Protein AF-A0A938VTE7-F1 (afdb_monomer_lite)

Radius of gyration: 17.45 Å; chains: 1; bounding box: 41×25×47 Å

Secondary structure (DSSP, 8-state):
-TTSTTHHHH-GGGGGS-HHHHHHHHHHHHHHHHHHHHHHHHH-TTS-TT-GGGGGHHHHHHHHHHHHHHHHTS---S-HHHHHHH-HHHHHHHHHHHHHHHHHHHH--

Foldseek 3Di:
DPPPVVVCVQPVVCVVDDPVVVLVVLVVVLVVVLVVQCCCLPPPPLFFPVSLLNVLSVLSVQLSVVLSCCCPVVVPVNCSVVCCVPPVSNVVSVVVSVVSVVCRNVPRD

pLDDT: mean 81.11, std 13.64, range [38.06, 96.06]

Structure (mmCIF, N/CA/C/O backbone):
data_AF-A0A938VTE7-F1
#
_entry.id   AF-A0A938VTE7-F1
#
loop_
_atom_site.group_PDB
_atom_site.id
_atom_site.type_symbol
_atom_site.label_atom_id
_atom_site.label_alt_id
_atom_site.label_comp_id
_atom_site.label_asym_id
_atom_site.label_entity_id
_atom_site.label_seq_id
_atom_site.pdbx_PDB_ins_code
_atom_site.Cartn_x
_atom_site.Cartn_y
_atom_site.Cartn_z
_atom_site.occupancy
_atom_site.B_iso_or_equiv
_atom_site.auth_seq_id
_atom_site.auth_comp_id
_atom_site.auth_asym_id
_atom_site.auth_atom_id
_atom_site.pdbx_PDB_model_num
ATOM 1 N N . MET A 1 1 ? 23.726 -1.743 -20.362 1.00 43.47 1 MET A N 1
ATOM 2 C CA . MET A 1 1 ? 22.967 -1.899 -21.620 1.00 43.47 1 MET A CA 1
ATOM 3 C C . MET A 1 1 ? 22.439 -3.322 -21.868 1.00 43.47 1 MET A C 1
ATOM 5 O O . MET A 1 1 ? 21.545 -3.450 -22.674 1.00 43.47 1 MET A O 1
ATOM 9 N N . HIS A 1 2 ? 22.913 -4.384 -21.195 1.00 38.06 2 HIS A N 1
ATOM 10 C CA . HIS A 1 2 ? 22.578 -5.781 -21.563 1.00 38.06 2 HIS A CA 1
ATOM 11 C C . HIS A 1 2 ? 21.326 -6.399 -20.911 1.00 38.06 2 HIS A C 1
ATOM 13 O O . HIS A 1 2 ? 21.004 -7.544 -21.189 1.00 38.06 2 HIS A O 1
ATOM 19 N N . ALA A 1 3 ? 20.623 -5.691 -20.024 1.00 47.53 3 ALA A N 1
ATOM 20 C CA . ALA A 1 3 ? 19.503 -6.280 -19.278 1.00 47.53 3 ALA A CA 1
ATOM 21 C C . ALA A 1 3 ? 18.112 -5.948 -19.848 1.00 47.53 3 ALA A C 1
ATOM 23 O O . ALA A 1 3 ? 17.113 -6.372 -19.277 1.00 47.53 3 ALA A O 1
ATOM 24 N N . LEU A 1 4 ? 18.047 -5.160 -20.925 1.00 52.97 4 LEU A N 1
ATOM 25 C CA . LEU A 1 4 ? 16.787 -4.771 -21.569 1.00 52.97 4 LEU A CA 1
ATOM 26 C C . LEU A 1 4 ? 16.386 -5.731 -22.702 1.00 52.97 4 LEU A C 1
ATOM 28 O O . LEU A 1 4 ? 15.211 -5.790 -23.051 1.00 52.97 4 LEU A O 1
ATOM 32 N N . ASP A 1 5 ? 17.331 -6.516 -23.230 1.00 48.06 5 ASP A N 1
ATOM 33 C CA . ASP A 1 5 ? 17.082 -7.402 -24.374 1.00 48.06 5 ASP A CA 1
ATOM 34 C C . ASP A 1 5 ? 16.294 -8.675 -24.004 1.00 48.06 5 ASP A C 1
ATOM 36 O O . ASP A 1 5 ? 15.530 -9.172 -24.831 1.00 48.06 5 ASP A O 1
ATOM 40 N N . ASP A 1 6 ? 16.378 -9.160 -22.757 1.00 53.78 6 ASP A N 1
ATOM 41 C CA . ASP A 1 6 ? 15.655 -10.369 -22.310 1.00 53.78 6 ASP A CA 1
ATOM 42 C C . ASP A 1 6 ? 14.188 -10.111 -21.906 1.00 53.78 6 ASP A C 1
ATOM 44 O O . ASP A 1 6 ? 13.333 -10.994 -22.020 1.00 53.78 6 ASP A O 1
ATOM 48 N N . ALA A 1 7 ? 13.846 -8.887 -21.483 1.00 53.22 7 ALA A N 1
ATOM 49 C CA . ALA A 1 7 ? 12.484 -8.553 -21.046 1.00 53.22 7 ALA A CA 1
ATOM 50 C C . ALA A 1 7 ? 11.477 -8.547 -22.217 1.00 53.22 7 ALA A C 1
ATOM 52 O O . ALA A 1 7 ? 10.334 -8.993 -22.076 1.00 53.22 7 ALA A O 1
ATOM 53 N N . GLY A 1 8 ? 11.918 -8.105 -23.402 1.00 52.53 8 GLY A N 1
ATOM 54 C CA . GLY A 1 8 ? 11.105 -8.090 -24.623 1.00 52.53 8 GLY A CA 1
ATOM 55 C C . GLY A 1 8 ? 10.770 -9.482 -25.172 1.00 52.53 8 GLY A C 1
ATOM 56 O O . GLY A 1 8 ? 9.840 -9.603 -25.970 1.00 52.53 8 GLY A O 1
ATOM 57 N N . ALA A 1 9 ? 11.482 -10.529 -24.735 1.00 56.31 9 ALA A N 1
ATOM 58 C CA . ALA A 1 9 ? 11.232 -11.909 -25.148 1.00 56.31 9 ALA A CA 1
ATOM 59 C C . ALA A 1 9 ? 10.013 -12.538 -24.443 1.00 56.31 9 ALA A C 1
ATOM 61 O O . ALA A 1 9 ? 9.356 -13.399 -25.023 1.00 56.31 9 ALA A O 1
ATOM 62 N N . HIS A 1 10 ? 9.675 -12.088 -23.226 1.00 54.78 10 HIS A N 1
ATOM 63 C CA . HIS A 1 10 ? 8.566 -12.640 -22.431 1.00 54.78 10 HIS A CA 1
ATOM 64 C C . HIS A 1 10 ? 7.263 -11.830 -22.545 1.00 54.78 10 HIS A C 1
ATOM 66 O O . HIS A 1 10 ? 6.175 -12.382 -22.377 1.00 54.78 10 HIS A O 1
ATOM 72 N N . ARG A 1 11 ? 7.344 -10.527 -22.850 1.00 63.97 11 ARG A N 1
ATOM 73 C CA . ARG A 1 11 ? 6.180 -9.648 -23.052 1.00 63.97 11 ARG A CA 1
ATOM 74 C C . ARG A 1 11 ? 6.464 -8.637 -24.171 1.00 63.97 11 ARG A C 1
ATOM 76 O O . ARG A 1 11 ? 7.003 -7.567 -23.897 1.00 63.97 11 ARG A O 1
ATOM 83 N N . PRO A 1 12 ? 6.066 -8.927 -25.422 1.00 64.12 12 PRO A N 1
ATOM 84 C CA . PRO A 1 12 ? 6.356 -8.052 -26.558 1.00 64.12 12 PRO A CA 1
ATOM 85 C C . PRO A 1 12 ? 5.789 -6.632 -26.401 1.00 64.12 12 PRO A C 1
ATOM 87 O O . PRO A 1 12 ? 6.402 -5.695 -26.894 1.00 64.12 12 PRO A O 1
ATOM 90 N N . VAL A 1 13 ? 4.701 -6.458 -25.636 1.00 71.62 13 VAL A N 1
ATOM 91 C CA . VAL A 1 13 ? 4.087 -5.145 -25.350 1.00 71.62 13 VAL A CA 1
ATOM 92 C C . VAL A 1 13 ? 4.988 -4.203 -24.535 1.00 71.62 13 VAL A C 1
ATOM 94 O O . VAL A 1 13 ? 4.829 -2.992 -24.599 1.00 71.62 13 VAL A O 1
ATOM 97 N N . LEU A 1 14 ? 5.961 -4.727 -23.774 1.00 62.78 14 LEU A N 1
ATOM 98 C CA . LEU A 1 14 ? 6.898 -3.895 -23.003 1.00 62.78 14 LEU A CA 1
ATOM 99 C C . LEU A 1 14 ? 7.902 -3.154 -23.895 1.00 62.78 14 LEU A C 1
ATOM 101 O O . LEU A 1 14 ? 8.524 -2.208 -23.426 1.00 62.78 14 LEU A O 1
ATOM 105 N N . ARG A 1 15 ? 8.045 -3.547 -25.169 1.00 64.88 15 ARG A N 1
ATOM 106 C CA . ARG A 1 15 ? 8.908 -2.848 -26.134 1.00 64.88 15 ARG A CA 1
ATOM 107 C C . ARG A 1 15 ? 8.405 -1.450 -26.485 1.00 64.88 15 ARG A C 1
ATOM 109 O O . ARG A 1 15 ? 9.210 -0.617 -26.884 1.00 64.88 15 ARG A O 1
ATOM 116 N N . ASP A 1 16 ? 7.110 -1.204 -26.304 1.00 73.06 16 ASP A N 1
ATOM 117 C CA . ASP A 1 16 ? 6.470 0.063 -26.660 1.00 73.06 16 ASP A CA 1
ATOM 118 C C . ASP A 1 16 ? 6.494 1.089 -25.509 1.00 73.06 16 ASP A C 1
ATOM 120 O O . ASP A 1 16 ? 6.144 2.252 -25.710 1.00 73.06 16 ASP A O 1
ATOM 124 N N . TYR A 1 17 ? 6.918 0.688 -24.302 1.00 71.19 17 TYR A N 1
ATOM 125 C CA . TYR A 1 17 ? 6.958 1.556 -23.123 1.00 71.19 17 TYR A CA 1
ATOM 126 C C . TYR A 1 17 ? 8.386 1.961 -22.754 1.00 71.19 17 TYR A C 1
ATOM 128 O O . TYR A 1 17 ? 9.266 1.118 -22.589 1.00 71.19 17 TYR A O 1
ATOM 136 N N . ALA A 1 18 ? 8.594 3.260 -22.528 1.00 79.06 18 ALA A N 1
ATOM 137 C CA . ALA A 1 18 ? 9.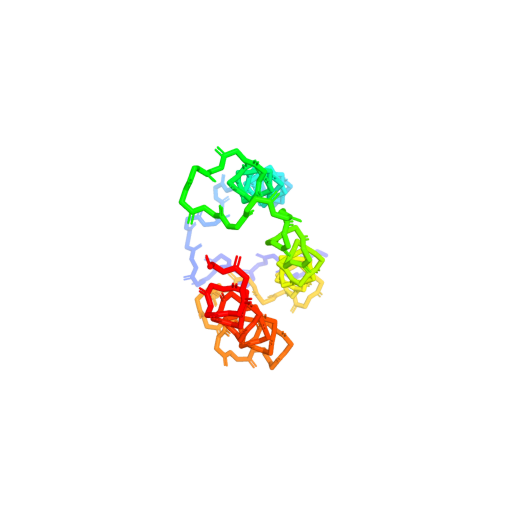805 3.749 -21.878 1.00 79.06 18 ALA A CA 1
ATOM 138 C C . ALA A 1 18 ? 9.815 3.293 -20.401 1.00 79.06 18 ALA A C 1
ATOM 140 O O . ALA A 1 18 ? 8.816 3.513 -19.704 1.00 79.06 18 ALA A O 1
ATOM 141 N N . PRO A 1 19 ? 10.899 2.680 -19.894 1.00 77.25 19 PRO A N 1
ATOM 142 C CA . PRO A 1 19 ? 10.999 2.265 -18.494 1.00 77.25 19 PRO A CA 1
ATOM 143 C C . PRO A 1 19 ? 10.671 3.393 -17.508 1.00 77.25 19 PRO A C 1
ATOM 145 O O . PRO A 1 19 ? 9.917 3.188 -16.562 1.00 77.25 19 PRO A O 1
ATOM 148 N N . GLU A 1 20 ? 11.134 4.610 -17.789 1.00 83.31 20 GLU A N 1
ATOM 149 C CA . GLU A 1 20 ? 10.922 5.798 -16.959 1.00 83.31 20 GLU A CA 1
ATOM 150 C C . GLU A 1 20 ? 9.433 6.164 -16.843 1.00 83.31 20 GLU A C 1
ATOM 152 O O . GLU A 1 20 ? 8.972 6.639 -15.803 1.00 83.31 20 GLU A O 1
ATOM 157 N N . PHE A 1 21 ? 8.650 5.908 -17.896 1.00 85.06 21 PHE A N 1
ATOM 158 C CA . PHE A 1 21 ? 7.205 6.127 -17.878 1.00 85.06 21 PHE A CA 1
ATOM 159 C C . PHE A 1 21 ? 6.500 5.140 -16.939 1.00 85.06 21 PHE A C 1
ATOM 161 O O . PHE A 1 21 ? 5.617 5.535 -16.176 1.00 85.06 21 PHE A O 1
ATOM 168 N N . LEU A 1 22 ? 6.921 3.871 -16.934 1.00 83.50 22 LEU A N 1
ATOM 169 C CA . LEU A 1 22 ? 6.375 2.849 -16.033 1.00 83.50 22 LEU A CA 1
ATOM 170 C C . LEU A 1 22 ? 6.714 3.137 -14.565 1.00 83.50 22 LEU A C 1
ATOM 172 O O . LEU A 1 22 ? 5.864 2.955 -13.686 1.00 83.50 22 LEU A O 1
ATOM 176 N N . GLU A 1 23 ? 7.923 3.630 -14.297 1.00 84.38 23 GLU A N 1
ATOM 177 C CA . GLU A 1 23 ? 8.332 4.074 -12.960 1.00 84.38 23 GLU A CA 1
ATOM 178 C C . GLU A 1 23 ? 7.452 5.237 -12.475 1.00 84.38 23 GLU A C 1
ATOM 180 O O . GLU A 1 23 ? 6.904 5.187 -11.369 1.00 84.38 23 GLU A O 1
ATOM 185 N N . ALA A 1 24 ? 7.220 6.242 -13.329 1.00 89.81 24 ALA A N 1
ATOM 186 C CA . ALA A 1 24 ? 6.359 7.380 -13.011 1.00 89.81 24 ALA A CA 1
ATOM 187 C C . ALA A 1 24 ? 4.903 6.958 -12.742 1.00 89.81 24 ALA A C 1
ATOM 189 O O . ALA A 1 24 ? 4.314 7.376 -11.742 1.00 89.81 24 ALA A O 1
ATOM 190 N N . MET A 1 25 ? 4.328 6.085 -13.578 1.00 90.44 25 MET A N 1
ATOM 191 C CA . MET A 1 25 ? 2.974 5.557 -13.363 1.00 90.44 25 MET A CA 1
ATOM 192 C C . MET A 1 25 ? 2.859 4.783 -12.047 1.00 90.44 25 MET A C 1
ATOM 194 O O . MET A 1 25 ? 1.869 4.933 -11.323 1.00 90.44 25 MET A O 1
ATOM 198 N N . THR A 1 26 ? 3.875 3.983 -11.712 1.00 88.69 26 THR A N 1
ATOM 199 C CA . THR A 1 26 ? 3.907 3.220 -10.458 1.00 88.69 26 THR A CA 1
ATOM 200 C C . THR A 1 26 ? 3.971 4.156 -9.254 1.00 88.69 26 THR A C 1
ATOM 202 O O . THR A 1 26 ? 3.211 3.976 -8.301 1.00 88.69 26 THR A O 1
ATOM 205 N N . ALA A 1 27 ? 4.818 5.187 -9.303 1.00 90.25 27 ALA A N 1
ATOM 206 C CA . ALA A 1 27 ? 4.945 6.171 -8.232 1.00 90.25 27 ALA A CA 1
ATOM 207 C C . ALA A 1 27 ? 3.646 6.968 -8.015 1.00 90.25 27 ALA A C 1
ATOM 209 O O . ALA A 1 27 ? 3.169 7.079 -6.881 1.00 90.25 27 ALA A O 1
ATOM 210 N N . VAL A 1 28 ? 3.027 7.464 -9.093 1.00 95.25 28 VAL A N 1
ATOM 211 C CA . VAL A 1 28 ? 1.758 8.209 -9.020 1.00 95.25 28 VAL A CA 1
ATOM 212 C C . VAL A 1 28 ? 0.648 7.325 -8.456 1.00 95.25 28 VAL A C 1
ATOM 214 O O . VAL A 1 28 ? -0.003 7.701 -7.487 1.00 95.25 28 VAL A O 1
ATOM 217 N N . THR A 1 29 ? 0.479 6.109 -8.974 1.00 93.88 29 THR A N 1
ATOM 218 C CA . THR A 1 29 ? -0.590 5.209 -8.509 1.00 93.88 29 THR A CA 1
ATOM 219 C C . THR A 1 29 ? -0.391 4.791 -7.049 1.00 93.88 29 THR A C 1
ATOM 221 O O . THR A 1 29 ? -1.347 4.779 -6.276 1.00 93.88 29 THR A O 1
ATOM 224 N N . THR A 1 30 ? 0.850 4.505 -6.638 1.00 92.56 30 THR A N 1
ATOM 225 C CA . THR A 1 30 ? 1.178 4.119 -5.253 1.00 92.56 30 THR A CA 1
ATOM 226 C C . THR A 1 30 ? 0.885 5.250 -4.269 1.00 92.56 30 THR A C 1
ATOM 228 O O . THR A 1 30 ? 0.282 5.025 -3.219 1.00 92.56 30 THR A O 1
ATOM 231 N N . THR A 1 31 ? 1.275 6.480 -4.609 1.00 94.06 31 THR A N 1
ATOM 232 C CA . THR A 1 31 ? 1.016 7.653 -3.761 1.00 94.06 31 THR A CA 1
ATOM 233 C C . THR A 1 31 ? -0.470 8.002 -3.708 1.00 94.06 31 THR A C 1
ATOM 235 O O . THR A 1 31 ? -0.982 8.284 -2.625 1.00 94.06 31 THR A O 1
ATOM 238 N N . SER A 1 32 ? -1.195 7.904 -4.828 1.00 96.06 32 SER A N 1
ATOM 239 C CA . SER A 1 32 ? -2.654 8.067 -4.854 1.00 96.06 32 SER A CA 1
ATOM 240 C C . SER A 1 32 ? -3.376 7.011 -4.013 1.00 96.06 32 SER A C 1
ATOM 242 O O . SER A 1 32 ? -4.294 7.359 -3.275 1.00 96.06 32 SER A O 1
ATOM 244 N N . ALA A 1 33 ? -2.945 5.747 -4.062 1.00 93.94 33 ALA A N 1
ATOM 245 C CA . ALA A 1 33 ? -3.515 4.678 -3.241 1.00 93.94 33 ALA A CA 1
ATOM 246 C C . ALA A 1 33 ? -3.289 4.924 -1.741 1.00 93.94 33 ALA A C 1
ATOM 248 O O . ALA A 1 33 ? -4.224 4.808 -0.948 1.00 93.94 33 ALA A O 1
ATOM 249 N N . LEU A 1 34 ? -2.074 5.330 -1.355 1.00 95.19 34 LEU A N 1
ATOM 250 C CA . LEU A 1 34 ? -1.767 5.707 0.025 1.00 95.19 34 LEU A CA 1
ATOM 251 C C . LEU A 1 34 ? -2.621 6.893 0.490 1.00 95.19 34 LEU A C 1
ATOM 253 O O . LEU A 1 34 ? -3.154 6.863 1.596 1.00 95.19 34 LEU A O 1
ATOM 257 N N . MET A 1 35 ? -2.773 7.917 -0.353 1.00 95.62 35 MET A N 1
ATOM 258 C CA . MET A 1 35 ? -3.592 9.091 -0.044 1.00 95.62 35 MET A CA 1
ATOM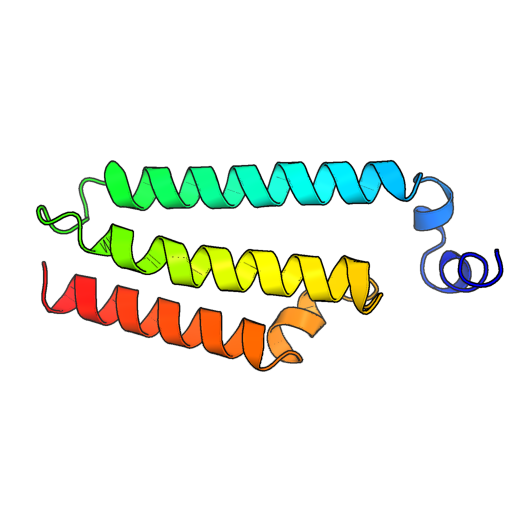 259 C C . MET A 1 35 ? -5.064 8.714 0.146 1.00 95.62 35 MET A C 1
ATOM 261 O O . MET A 1 35 ? -5.686 9.139 1.116 1.00 95.62 35 MET A O 1
ATOM 265 N N . ALA A 1 36 ? -5.612 7.884 -0.746 1.00 94.81 36 ALA A N 1
ATOM 266 C CA . ALA A 1 36 ? -6.980 7.390 -0.635 1.00 94.81 36 ALA A CA 1
ATOM 267 C C . ALA A 1 36 ? -7.192 6.606 0.670 1.00 94.81 36 ALA A C 1
ATOM 269 O O . ALA A 1 36 ? -8.193 6.812 1.355 1.00 94.81 36 ALA A O 1
ATOM 270 N N . TYR A 1 37 ? -6.228 5.760 1.049 1.00 93.31 37 TYR A N 1
ATOM 271 C CA . TYR A 1 37 ? -6.279 5.022 2.307 1.00 93.31 37 TYR A CA 1
ATOM 272 C C . TYR A 1 37 ? -6.195 5.944 3.530 1.00 93.31 37 TYR A C 1
ATOM 274 O O . TYR A 1 37 ? -7.010 5.834 4.442 1.00 93.31 37 TYR A O 1
ATOM 282 N N . ALA A 1 38 ? -5.265 6.902 3.535 1.00 92.19 38 ALA A N 1
ATOM 283 C CA . ALA A 1 38 ? -5.139 7.875 4.616 1.00 92.19 38 ALA A CA 1
ATOM 284 C C . ALA A 1 38 ? -6.432 8.689 4.795 1.00 92.19 38 ALA A C 1
ATOM 286 O O . ALA A 1 38 ? -6.924 8.832 5.915 1.00 92.19 38 ALA A O 1
ATOM 287 N N . LEU A 1 39 ? -7.034 9.145 3.691 1.00 91.75 39 LEU A N 1
ATOM 288 C CA . LEU A 1 39 ? -8.307 9.861 3.721 1.00 91.75 39 LEU A CA 1
ATOM 289 C C . LEU A 1 39 ? -9.442 8.983 4.267 1.00 91.75 39 LEU A C 1
ATOM 291 O O . LEU A 1 39 ? -10.230 9.453 5.084 1.00 91.75 39 LEU A O 1
ATOM 295 N N . TYR A 1 40 ? -9.491 7.70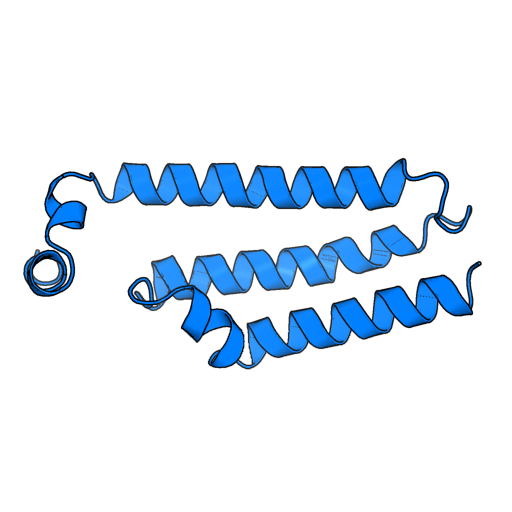2 3.887 1.00 89.75 40 TYR A N 1
ATOM 296 C CA . TYR A 1 40 ? -10.438 6.743 4.459 1.00 89.75 40 TYR A CA 1
ATOM 297 C C . TYR A 1 40 ? -10.284 6.631 5.982 1.00 89.75 40 TYR A C 1
ATOM 299 O O . TYR A 1 40 ? -11.272 6.760 6.700 1.00 89.75 40 TYR A O 1
ATOM 307 N N . THR A 1 41 ? -9.056 6.476 6.489 1.00 87.25 41 THR A N 1
ATOM 308 C CA . THR A 1 41 ? -8.814 6.371 7.942 1.00 87.25 41 THR A CA 1
ATOM 309 C C . THR A 1 41 ? -9.179 7.637 8.726 1.00 87.25 41 THR A C 1
ATOM 311 O O . THR A 1 41 ? -9.354 7.560 9.940 1.00 87.25 41 THR A O 1
ATOM 314 N N . PHE A 1 42 ? -9.298 8.784 8.047 1.00 85.94 42 PHE A N 1
ATOM 315 C CA . PHE A 1 42 ? -9.624 10.076 8.650 1.00 85.94 42 PHE A CA 1
ATOM 316 C C . PHE A 1 42 ? -11.116 10.428 8.569 1.00 85.94 42 PHE A C 1
ATOM 318 O O . PHE A 1 42 ? -11.680 10.932 9.535 1.00 85.94 42 PHE A O 1
ATOM 325 N N . SER A 1 43 ? -11.757 10.201 7.420 1.00 83.38 43 SER A N 1
ATOM 326 C CA . SER A 1 43 ? -13.092 10.746 7.122 1.00 83.38 43 SER A CA 1
ATOM 327 C C . SER A 1 43 ? -14.228 9.729 7.173 1.00 83.38 43 SER A C 1
ATOM 329 O O . SER A 1 43 ? -15.384 10.122 7.034 1.00 83.38 43 SER A O 1
ATOM 331 N N . ALA A 1 44 ? -13.940 8.436 7.313 1.00 85.38 44 ALA A N 1
ATOM 332 C CA . ALA A 1 44 ? -14.988 7.430 7.238 1.00 85.38 44 ALA A CA 1
ATOM 333 C C . ALA A 1 44 ? -15.828 7.377 8.531 1.00 85.38 44 ALA A C 1
ATOM 335 O O . ALA A 1 44 ? -15.314 7.181 9.630 1.00 85.38 44 ALA A O 1
ATOM 336 N N . GLU A 1 45 ? -17.146 7.534 8.385 1.00 76.94 45 GLU A N 1
ATOM 337 C CA . GLU A 1 45 ? -18.110 7.601 9.499 1.00 76.94 45 GLU A CA 1
ATOM 338 C C . GLU A 1 45 ? -18.298 6.265 10.234 1.00 76.94 45 GLU A C 1
ATOM 340 O O . GLU A 1 45 ? -18.774 6.232 11.366 1.00 76.94 45 GLU A O 1
ATOM 345 N N . ASN A 1 46 ? -17.918 5.155 9.599 1.00 78.75 46 ASN A N 1
ATOM 346 C CA . ASN A 1 46 ? -17.986 3.805 10.158 1.00 78.75 46 ASN A CA 1
ATOM 347 C C . ASN A 1 46 ? -16.767 3.438 11.021 1.00 78.75 46 ASN A C 1
ATOM 349 O O . ASN A 1 46 ? -16.608 2.269 11.375 1.00 78.75 46 ASN A O 1
ATOM 353 N N . LEU A 1 47 ? -15.900 4.405 11.331 1.00 79.88 47 LEU A N 1
ATOM 354 C CA . LEU A 1 47 ? -14.695 4.193 12.120 1.00 79.88 47 LEU A CA 1
ATOM 355 C C . LEU A 1 47 ? -14.843 4.708 13.561 1.00 79.88 47 LEU A C 1
ATOM 357 O O . LEU A 1 47 ? -15.604 5.642 13.829 1.00 79.88 47 LEU A O 1
ATOM 361 N N . PRO A 1 48 ? -14.068 4.136 14.498 1.00 74.94 48 PRO A N 1
ATOM 362 C CA . PRO A 1 48 ? -13.920 4.658 15.849 1.00 74.94 48 PRO A CA 1
ATOM 363 C C . PRO A 1 48 ? -13.643 6.166 15.890 1.00 74.94 48 PRO A C 1
ATOM 365 O O . PRO A 1 48 ? -12.720 6.661 15.239 1.00 74.94 48 PRO A O 1
ATOM 368 N N . ARG A 1 49 ? -14.365 6.906 16.745 1.00 74.69 49 ARG A N 1
ATOM 369 C CA . ARG A 1 49 ? -14.178 8.366 16.920 1.00 74.69 49 ARG A CA 1
ATOM 370 C C . ARG A 1 49 ? -12.770 8.754 17.385 1.00 74.69 49 ARG A C 1
ATOM 372 O O . ARG A 1 49 ? -12.381 9.916 17.289 1.00 74.69 49 ARG A O 1
ATOM 379 N N . ASN A 1 50 ? -12.006 7.797 17.907 1.00 78.62 50 ASN A N 1
ATOM 380 C CA . ASN A 1 50 ? -10.641 8.001 18.381 1.00 78.62 50 ASN A CA 1
ATOM 381 C C . ASN A 1 50 ? -9.590 8.035 17.253 1.00 78.62 50 ASN A C 1
ATOM 383 O O . ASN A 1 50 ? -8.409 8.158 17.562 1.00 78.62 50 ASN A O 1
ATOM 387 N N . HIS A 1 51 ? -9.994 7.927 15.978 1.00 81.00 51 HIS A N 1
ATOM 388 C CA . HIS A 1 51 ? -9.096 7.938 14.816 1.00 81.00 51 HIS A CA 1
ATOM 389 C C . HIS A 1 51 ? -7.975 6.880 14.896 1.00 81.00 51 HIS A C 1
ATOM 391 O O . HIS A 1 51 ? -6.941 7.004 14.241 1.00 81.00 51 HIS A O 1
ATOM 397 N N . ALA A 1 52 ? -8.169 5.806 15.675 1.00 84.81 52 ALA A N 1
ATOM 398 C CA . ALA A 1 52 ? -7.145 4.784 15.901 1.00 84.81 52 ALA A CA 1
ATOM 399 C C . ALA A 1 52 ? -6.708 4.079 14.607 1.00 84.81 52 ALA A C 1
ATOM 401 O O . ALA A 1 52 ? -5.575 3.615 14.516 1.00 84.81 52 ALA A O 1
ATOM 402 N N . MET A 1 53 ? -7.560 4.073 13.575 1.00 87.25 53 MET A N 1
ATOM 403 C CA . MET A 1 53 ? -7.231 3.571 12.236 1.00 87.25 53 MET A CA 1
ATOM 404 C C . MET A 1 53 ? -6.022 4.261 11.599 1.00 87.25 53 MET A C 1
ATOM 406 O O . MET A 1 53 ? -5.351 3.647 10.775 1.00 87.25 53 MET A O 1
ATOM 410 N N . MET A 1 54 ? -5.670 5.483 12.007 1.00 88.88 54 MET A N 1
ATOM 411 C CA . MET A 1 54 ? -4.464 6.162 11.520 1.00 88.88 54 MET A CA 1
ATOM 412 C C . MET A 1 54 ? -3.169 5.412 11.874 1.00 88.88 54 MET A C 1
ATOM 414 O O . MET A 1 54 ? -2.172 5.552 11.167 1.00 88.88 54 MET A O 1
ATOM 418 N N . LEU A 1 55 ? -3.179 4.575 12.920 1.00 89.44 55 LEU A N 1
ATOM 419 C CA . LEU A 1 55 ? -2.029 3.746 13.305 1.00 89.44 55 LEU A CA 1
ATOM 420 C C . LEU A 1 55 ? -1.672 2.687 12.257 1.00 89.44 55 LEU A C 1
ATOM 422 O O . LEU A 1 55 ? -0.540 2.221 12.241 1.00 89.44 55 LEU A O 1
ATOM 426 N N . THR A 1 56 ? -2.594 2.367 11.348 1.00 92.69 56 THR A N 1
ATOM 427 C CA . THR A 1 56 ? -2.361 1.412 10.256 1.00 92.69 56 THR A CA 1
ATOM 428 C C . THR A 1 56 ? -1.616 2.035 9.066 1.00 92.69 56 THR A C 1
ATOM 430 O O . THR A 1 56 ? -1.056 1.316 8.235 1.00 92.69 56 THR A O 1
ATOM 433 N N . ILE A 1 57 ? -1.554 3.376 8.973 1.00 93.38 57 ILE A N 1
ATOM 434 C CA . ILE A 1 57 ? -0.913 4.091 7.853 1.00 93.38 57 ILE A CA 1
ATOM 435 C C . ILE A 1 57 ? 0.578 3.733 7.725 1.00 93.38 57 ILE A C 1
ATOM 437 O O . ILE A 1 57 ? 0.997 3.417 6.610 1.00 93.38 57 ILE A O 1
ATOM 441 N N . PRO A 1 58 ? 1.402 3.731 8.798 1.00 93.88 58 PRO A N 1
ATOM 442 C CA . PRO A 1 58 ? 2.805 3.324 8.709 1.00 93.88 58 PRO A CA 1
ATOM 443 C C . PRO A 1 58 ? 2.995 1.889 8.201 1.00 93.88 58 PRO A C 1
ATOM 445 O O . PRO A 1 58 ? 3.938 1.631 7.452 1.00 93.88 58 PRO A O 1
ATOM 448 N N . VAL A 1 59 ? 2.095 0.967 8.562 1.00 94.06 59 VAL A N 1
ATOM 449 C CA . VAL A 1 59 ? 2.150 -0.437 8.125 1.00 94.06 59 VAL A CA 1
ATOM 450 C C . VAL A 1 59 ? 1.829 -0.557 6.635 1.00 94.06 59 VAL A C 1
ATOM 452 O O . VAL A 1 59 ? 2.582 -1.192 5.893 1.00 94.06 59 VAL A O 1
ATOM 455 N N . VAL A 1 60 ? 0.773 0.118 6.166 1.00 93.81 60 VAL A N 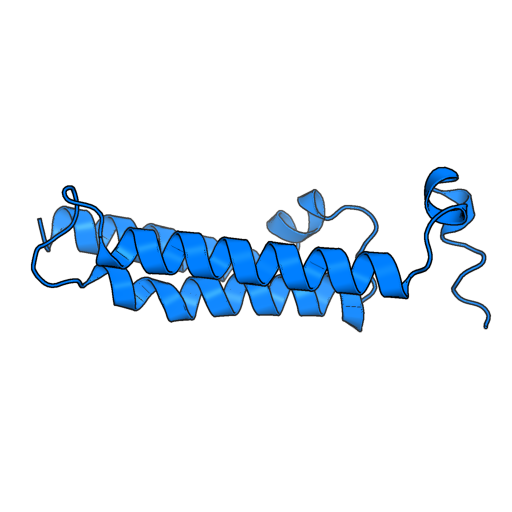1
ATOM 456 C CA . VAL A 1 60 ? 0.428 0.176 4.734 1.00 93.81 60 VAL A CA 1
ATOM 457 C C . VAL A 1 60 ? 1.540 0.847 3.928 1.00 93.81 60 VAL A C 1
ATOM 459 O O . VAL A 1 60 ? 1.947 0.332 2.886 1.00 93.81 60 VAL A O 1
ATOM 462 N N . LEU A 1 61 ? 2.085 1.960 4.426 1.00 94.62 61 LEU A N 1
ATOM 463 C CA . LEU A 1 61 ? 3.208 2.659 3.805 1.00 94.62 61 LEU A CA 1
ATOM 464 C C . LEU A 1 61 ? 4.430 1.742 3.676 1.00 94.62 61 LEU A C 1
ATOM 466 O O . LEU A 1 61 ? 5.034 1.687 2.605 1.00 94.62 61 LEU A O 1
ATOM 470 N N . TYR A 1 62 ? 4.774 0.989 4.724 1.00 93.94 62 TYR A N 1
ATOM 471 C CA . TYR A 1 62 ? 5.852 0.003 4.662 1.00 93.94 62 TYR A CA 1
ATOM 472 C C . TYR A 1 62 ? 5.601 -1.047 3.570 1.00 93.94 62 TYR A C 1
ATOM 474 O O . TYR A 1 62 ? 6.501 -1.311 2.772 1.00 93.94 62 TYR A O 1
ATOM 482 N N . GLY A 1 63 ? 4.388 -1.605 3.488 1.00 91.81 63 GLY A N 1
ATOM 483 C CA . GLY A 1 63 ? 4.023 -2.589 2.464 1.00 91.81 63 GLY A CA 1
ATOM 484 C C . GLY A 1 63 ? 4.174 -2.047 1.038 1.00 91.81 63 GLY A C 1
ATOM 485 O O . GLY A 1 63 ? 4.793 -2.693 0.188 1.00 91.81 63 GLY A O 1
ATOM 486 N N . LEU A 1 64 ? 3.693 -0.824 0.792 1.00 92.38 64 LEU A N 1
ATOM 487 C CA . LEU A 1 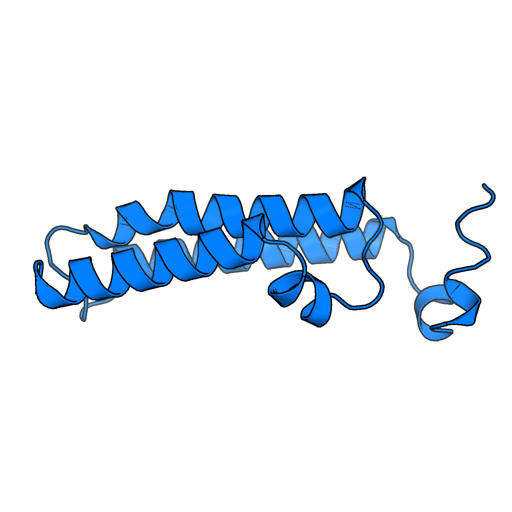64 ? 3.819 -0.145 -0.502 1.00 92.38 64 LEU A CA 1
ATOM 488 C C . LEU A 1 64 ? 5.281 0.148 -0.862 1.00 92.38 64 LEU A C 1
ATOM 490 O O . LEU A 1 64 ? 5.719 -0.160 -1.971 1.00 92.38 64 LEU A O 1
ATOM 494 N N . LEU A 1 65 ? 6.066 0.686 0.075 1.00 91.75 65 LEU A N 1
ATOM 495 C CA . LEU A 1 65 ? 7.491 0.953 -0.146 1.00 91.75 65 LEU A CA 1
ATOM 496 C C . LEU A 1 65 ? 8.275 -0.338 -0.399 1.00 91.75 65 LEU A C 1
ATOM 498 O O . LEU A 1 65 ? 9.132 -0.380 -1.284 1.00 91.75 65 LEU A O 1
ATOM 502 N N . ARG A 1 66 ? 7.966 -1.412 0.337 1.00 90.62 66 ARG A N 1
ATOM 503 C CA . ARG A 1 66 ? 8.575 -2.733 0.148 1.00 90.62 66 ARG A CA 1
ATOM 504 C C . ARG A 1 66 ? 8.262 -3.292 -1.237 1.00 90.62 66 ARG A C 1
ATOM 506 O O . ARG A 1 66 ? 9.170 -3.800 -1.895 1.00 90.62 66 ARG A O 1
ATOM 513 N N . TYR A 1 67 ? 7.016 -3.164 -1.687 1.00 87.94 67 TYR A N 1
ATOM 514 C CA . TYR A 1 67 ? 6.605 -3.558 -3.031 1.00 87.94 67 TYR A CA 1
ATOM 515 C C . TYR A 1 67 ? 7.377 -2.780 -4.106 1.00 87.94 67 TYR A C 1
ATOM 517 O O . TYR A 1 67 ? 8.028 -3.390 -4.956 1.00 87.94 67 TYR A O 1
ATOM 525 N N . VAL A 1 68 ? 7.394 -1.444 -4.023 1.00 87.62 68 VAL A N 1
ATOM 526 C CA . VAL A 1 68 ? 8.125 -0.587 -4.973 1.00 87.62 68 VAL A CA 1
ATOM 527 C C . VAL A 1 68 ? 9.616 -0.943 -4.996 1.00 87.62 68 VAL A C 1
ATOM 529 O O . VAL A 1 68 ? 10.188 -1.084 -6.077 1.00 87.62 68 VAL A O 1
ATOM 532 N N . TYR A 1 69 ? 10.231 -1.185 -3.832 1.00 87.19 69 TYR A N 1
ATOM 533 C CA . TYR A 1 69 ? 11.623 -1.630 -3.716 1.00 87.19 69 TYR A CA 1
ATOM 534 C C . TYR A 1 69 ? 11.880 -2.965 -4.433 1.00 87.19 69 TYR A C 1
ATOM 536 O O . TYR A 1 69 ? 12.871 -3.104 -5.152 1.00 87.19 69 TYR A O 1
ATOM 544 N N . LEU A 1 70 ? 11.003 -3.957 -4.271 1.00 86.00 70 LEU A N 1
ATOM 545 C CA . LEU A 1 70 ? 11.165 -5.260 -4.922 1.00 86.00 70 LEU A CA 1
ATOM 546 C C . LEU A 1 70 ? 11.045 -5.163 -6.448 1.00 86.00 70 LEU A C 1
ATOM 548 O O . LEU A 1 70 ? 11.812 -5.806 -7.168 1.00 86.00 70 LEU A O 1
ATOM 552 N N . VAL A 1 71 ? 10.121 -4.337 -6.935 1.00 83.69 71 VAL A N 1
ATOM 553 C CA . VAL A 1 71 ? 9.920 -4.131 -8.372 1.00 83.69 71 VAL A CA 1
ATOM 554 C C . VAL A 1 71 ? 11.118 -3.404 -8.993 1.00 83.69 71 VAL A C 1
ATOM 556 O O . VAL A 1 71 ? 11.686 -3.903 -9.962 1.00 83.69 71 VAL A O 1
ATOM 559 N N . HIS A 1 72 ? 11.566 -2.291 -8.402 1.00 81.38 72 HIS A N 1
ATOM 560 C CA . HIS A 1 72 ? 12.585 -1.422 -9.008 1.00 81.38 72 HIS A CA 1
ATOM 561 C C . HIS A 1 72 ? 14.022 -1.883 -8.722 1.00 81.38 72 HIS A C 1
ATOM 563 O O . HIS A 1 72 ? 14.869 -1.887 -9.613 1.00 81.38 72 HIS A O 1
ATOM 569 N N . VAL A 1 73 ? 14.320 -2.314 -7.491 1.00 80.69 73 VAL A N 1
ATOM 570 C CA . VAL A 1 73 ? 15.695 -2.656 -7.078 1.00 80.69 73 VAL A CA 1
ATOM 571 C C . VAL A 1 73 ? 16.006 -4.125 -7.326 1.00 80.69 73 VAL A C 1
ATOM 573 O O . VAL A 1 73 ? 17.086 -4.463 -7.807 1.00 80.69 73 VAL A O 1
ATOM 576 N N . ARG A 1 74 ? 15.068 -5.026 -7.010 1.00 77.25 74 ARG A N 1
ATOM 577 C CA . ARG A 1 74 ? 15.264 -6.473 -7.214 1.00 77.25 74 ARG A CA 1
ATOM 578 C C . ARG A 1 74 ? 14.864 -6.944 -8.614 1.00 77.25 74 ARG A C 1
ATOM 580 O O . ARG A 1 74 ? 14.998 -8.135 -8.880 1.00 77.25 74 ARG A O 1
ATOM 587 N N . ARG A 1 75 ? 14.402 -6.032 -9.485 1.00 70.06 75 ARG A N 1
ATOM 588 C CA . ARG A 1 75 ? 13.954 -6.291 -10.868 1.00 70.06 75 ARG A CA 1
ATOM 589 C C . ARG A 1 75 ? 12.934 -7.420 -10.989 1.00 70.06 75 ARG A C 1
ATOM 591 O O . ARG A 1 75 ? 12.830 -8.076 -12.018 1.00 70.06 75 ARG A O 1
ATOM 598 N N . ARG A 1 76 ? 12.150 -7.646 -9.940 1.00 66.56 76 ARG A N 1
ATOM 599 C CA . ARG A 1 76 ? 11.068 -8.628 -9.949 1.00 66.56 76 ARG A CA 1
ATOM 600 C C . ARG A 1 76 ? 9.801 -7.941 -10.453 1.00 66.56 76 ARG A C 1
ATOM 602 O O . ARG A 1 76 ? 8.850 -7.788 -9.713 1.00 66.56 76 ARG A O 1
ATOM 609 N N . GLY A 1 77 ? 9.807 -7.447 -11.687 1.00 63.69 77 GLY A N 1
ATOM 610 C CA . GLY A 1 77 ? 8.632 -6.803 -12.299 1.00 63.69 77 GLY A CA 1
ATOM 611 C C . GLY A 1 77 ? 7.727 -7.772 -13.067 1.00 63.69 77 GLY A C 1
ATOM 612 O O . GLY A 1 77 ? 6.657 -7.390 -13.527 1.00 63.69 77 GLY A O 1
ATOM 613 N N . GLU A 1 78 ? 8.163 -9.022 -13.234 1.00 63.25 78 GLU A N 1
ATOM 614 C CA . GLU A 1 78 ? 7.607 -9.948 -14.229 1.00 63.25 78 GLU A CA 1
ATOM 615 C C . GLU A 1 78 ? 6.205 -10.467 -13.869 1.00 63.25 78 GLU A C 1
ATOM 617 O O . GLU A 1 78 ? 5.391 -10.718 -14.759 1.00 63.25 78 GLU A O 1
ATOM 622 N N . ALA A 1 79 ? 5.909 -10.585 -12.570 1.00 68.38 79 ALA A N 1
ATOM 623 C CA . ALA A 1 79 ? 4.632 -11.068 -12.043 1.00 68.38 79 ALA A CA 1
ATOM 624 C C . ALA A 1 79 ? 4.308 -10.384 -10.697 1.00 68.38 79 ALA A C 1
ATOM 626 O O . ALA A 1 79 ? 4.569 -10.969 -9.639 1.00 68.38 79 ALA A O 1
ATOM 627 N N . PRO A 1 80 ? 3.791 -9.141 -10.704 1.00 67.44 80 PRO A N 1
ATOM 628 C CA . PRO A 1 80 ? 3.517 -8.362 -9.490 1.00 67.44 80 PRO A CA 1
ATOM 629 C C . PRO A 1 80 ? 2.592 -9.087 -8.499 1.00 67.44 80 PRO A C 1
ATOM 631 O O . PRO A 1 80 ? 2.799 -9.016 -7.288 1.00 67.44 80 PRO A O 1
ATOM 634 N N . GLU A 1 81 ? 1.639 -9.874 -8.996 1.00 70.75 81 GLU A N 1
ATOM 635 C CA . GLU A 1 81 ? 0.759 -10.722 -8.195 1.00 70.75 81 GLU A CA 1
ATOM 636 C C . GLU A 1 81 ? 1.514 -11.832 -7.454 1.00 70.75 81 GLU A C 1
ATOM 638 O O . GLU A 1 81 ? 1.161 -12.177 -6.330 1.00 70.75 81 GLU A O 1
ATOM 643 N N . ARG A 1 82 ? 2.597 -12.368 -8.031 1.00 72.88 82 ARG A N 1
ATOM 644 C CA . ARG A 1 82 ? 3.418 -13.389 -7.366 1.00 72.88 82 ARG A CA 1
ATOM 645 C C . ARG A 1 82 ? 4.291 -12.789 -6.275 1.00 72.88 82 ARG A C 1
ATOM 647 O O . ARG A 1 82 ? 4.547 -13.468 -5.286 1.00 72.88 82 ARG A O 1
ATOM 654 N N . LEU A 1 83 ? 4.718 -11.532 -6.406 1.00 74.19 83 LEU A N 1
ATOM 655 C CA . LEU A 1 83 ? 5.502 -10.866 -5.360 1.00 74.19 83 LEU A CA 1
ATOM 656 C C . LEU A 1 83 ? 4.748 -10.697 -4.054 1.00 74.19 83 LEU A C 1
ATOM 658 O O . LEU A 1 83 ? 5.361 -10.840 -2.999 1.00 74.19 83 LEU A O 1
ATOM 662 N N . LEU A 1 84 ? 3.443 -10.439 -4.130 1.00 72.38 84 LEU A N 1
ATOM 663 C CA . LEU A 1 84 ? 2.581 -10.342 -2.954 1.00 72.38 84 LEU A CA 1
ATOM 664 C C . LEU A 1 84 ? 2.618 -11.619 -2.105 1.00 72.38 84 LEU A C 1
ATOM 666 O O . LEU A 1 84 ? 2.639 -11.532 -0.881 1.00 72.38 84 LEU A O 1
ATOM 670 N N . TYR A 1 85 ? 2.683 -12.791 -2.743 1.00 74.81 85 TYR A N 1
ATOM 671 C CA . TYR A 1 85 ? 2.723 -14.080 -2.044 1.00 74.81 85 TYR A CA 1
ATOM 672 C C . TYR A 1 85 ? 4.139 -14.588 -1.751 1.00 74.81 85 TYR A C 1
ATOM 674 O O . TYR A 1 85 ? 4.323 -15.389 -0.839 1.00 74.81 85 TYR A O 1
ATOM 682 N N . GLN A 1 86 ? 5.140 -14.167 -2.526 1.00 79.94 86 GLN A N 1
ATOM 683 C CA . GLN A 1 86 ? 6.507 -14.681 -2.410 1.00 79.94 86 GLN A CA 1
ATOM 684 C C . GLN A 1 86 ? 7.402 -13.861 -1.479 1.00 79.94 86 GLN A C 1
ATOM 686 O O . GLN A 1 86 ? 8.371 -14.415 -0.959 1.00 79.94 86 GLN A O 1
ATOM 691 N N . ASP A 1 87 ? 7.141 -12.561 -1.284 1.00 85.75 87 ASP A N 1
ATOM 692 C CA . ASP A 1 87 ? 7.940 -11.758 -0.354 1.00 85.75 87 ASP A CA 1
ATOM 693 C C . ASP A 1 87 ? 7.347 -11.817 1.062 1.00 85.75 87 ASP A C 1
ATOM 695 O O . ASP A 1 87 ? 6.247 -11.306 1.297 1.00 85.75 87 ASP A O 1
ATOM 699 N N . PRO A 1 88 ? 8.081 -12.379 2.039 1.00 86.69 88 PRO A N 1
ATOM 700 C CA . PRO A 1 88 ? 7.595 -12.475 3.410 1.00 86.69 88 PRO A CA 1
ATOM 701 C C . PRO A 1 88 ? 7.405 -11.101 4.064 1.00 86.69 88 PRO A C 1
ATOM 703 O O . PRO A 1 88 ? 6.601 -10.985 4.979 1.00 86.69 88 PRO A O 1
ATOM 706 N N . GLY A 1 89 ? 8.104 -10.055 3.602 1.00 88.12 89 GLY A N 1
ATOM 707 C CA . GLY A 1 89 ? 7.948 -8.693 4.118 1.00 88.12 89 GLY A CA 1
ATOM 708 C C . GLY A 1 89 ? 6.620 -8.062 3.704 1.00 88.12 89 GLY A C 1
ATOM 709 O O . GLY A 1 89 ? 5.908 -7.523 4.550 1.00 88.12 89 GLY A O 1
ATOM 710 N N . VAL A 1 90 ? 6.252 -8.177 2.424 1.00 88.25 90 VAL A N 1
ATOM 711 C CA . VAL A 1 90 ? 4.935 -7.734 1.933 1.00 88.25 90 VAL A CA 1
ATOM 712 C C . VAL A 1 90 ? 3.821 -8.531 2.613 1.00 88.25 90 VAL A C 1
ATOM 714 O O . VAL A 1 90 ? 2.894 -7.931 3.156 1.00 88.25 90 VAL A O 1
ATOM 717 N N . LEU A 1 91 ? 3.937 -9.860 2.679 1.00 90.50 91 LEU A N 1
ATOM 718 C CA . LEU A 1 91 ? 2.927 -10.697 3.330 1.00 90.50 91 LEU A CA 1
ATOM 719 C C . LEU A 1 91 ? 2.773 -10.359 4.822 1.00 90.50 91 LEU A C 1
ATOM 721 O O . LEU A 1 91 ? 1.652 -10.202 5.302 1.00 90.50 91 LEU A O 1
ATOM 725 N N . ALA A 1 92 ? 3.883 -10.183 5.546 1.00 92.25 92 ALA A N 1
ATOM 726 C CA . ALA A 1 92 ? 3.855 -9.769 6.946 1.00 92.25 92 ALA A CA 1
ATOM 727 C C . ALA A 1 92 ? 3.160 -8.413 7.122 1.00 92.25 92 ALA A C 1
ATOM 729 O O . ALA A 1 92 ? 2.356 -8.272 8.036 1.00 92.25 92 ALA A O 1
ATOM 730 N N . SER A 1 93 ? 3.403 -7.445 6.230 1.00 93.12 93 SER A N 1
ATOM 731 C CA . SER A 1 93 ? 2.727 -6.141 6.290 1.00 93.12 93 SER A CA 1
ATOM 732 C C . SER A 1 93 ? 1.208 -6.261 6.140 1.00 93.12 93 SER A C 1
ATOM 734 O O . SER A 1 93 ? 0.472 -5.634 6.895 1.00 93.12 93 SER A O 1
ATOM 736 N N . VAL A 1 94 ? 0.732 -7.137 5.247 1.00 91.44 94 VAL A N 1
ATOM 737 C CA . VAL A 1 94 ? -0.701 -7.402 5.054 1.00 91.44 94 VAL A CA 1
ATOM 738 C C . VAL A 1 94 ? -1.306 -8.083 6.281 1.00 91.44 94 VAL A C 1
ATOM 740 O O . VAL A 1 94 ? -2.400 -7.722 6.706 1.00 91.44 94 VAL A O 1
ATOM 743 N N . VAL A 1 95 ? -0.598 -9.048 6.874 1.00 94.56 95 VAL A N 1
ATOM 744 C CA . VAL A 1 95 ? -1.058 -9.754 8.079 1.00 94.56 95 VAL A CA 1
ATOM 745 C C . VAL A 1 95 ? -1.124 -8.810 9.279 1.00 94.56 95 VAL A C 1
ATOM 747 O O . VAL A 1 95 ? -2.139 -8.789 9.970 1.00 94.56 95 VAL A O 1
ATOM 750 N N . VAL A 1 96 ? -0.079 -8.011 9.512 1.00 94.69 96 VAL A N 1
ATOM 751 C CA . VAL A 1 96 ? -0.052 -7.017 10.597 1.00 94.69 96 VAL A CA 1
ATOM 752 C C . VAL A 1 96 ? -1.183 -6.012 10.411 1.00 94.69 96 VAL A C 1
ATOM 754 O O . VAL A 1 96 ? -1.949 -5.794 11.342 1.00 94.69 96 VAL A O 1
ATOM 757 N N . TRP A 1 97 ? -1.356 -5.493 9.196 1.00 95.06 97 TRP A N 1
ATOM 758 C CA . TRP A 1 97 ? -2.448 -4.582 8.871 1.00 95.06 97 TRP A CA 1
ATOM 759 C C . TRP A 1 97 ? -3.830 -5.192 9.147 1.00 95.06 97 TRP A C 1
ATOM 761 O O . TRP A 1 97 ? -4.672 -4.563 9.784 1.00 95.06 97 TRP A O 1
ATOM 771 N N . ALA A 1 98 ? -4.066 -6.437 8.720 1.00 94.12 98 ALA A N 1
ATOM 772 C CA . ALA A 1 98 ? -5.336 -7.121 8.955 1.00 94.12 98 ALA A CA 1
ATOM 773 C C . ALA A 1 98 ? -5.613 -7.313 10.456 1.00 94.12 98 ALA A C 1
ATOM 775 O O . ALA A 1 98 ? -6.744 -7.123 10.904 1.00 94.12 98 ALA A O 1
ATOM 776 N N . ILE A 1 99 ? -4.582 -7.650 11.237 1.00 94.88 99 ILE A N 1
ATOM 777 C CA . ILE A 1 99 ? -4.679 -7.761 12.695 1.00 94.88 99 ILE A CA 1
ATOM 778 C C . ILE A 1 99 ? -5.018 -6.400 13.308 1.00 94.88 99 ILE A C 1
ATOM 780 O O . ILE A 1 99 ? -5.950 -6.323 14.103 1.00 94.88 99 ILE A O 1
ATOM 784 N N . GLU A 1 100 ? -4.318 -5.329 12.928 1.00 90.62 100 GLU A N 1
ATOM 785 C CA . GLU A 1 100 ? -4.594 -3.981 13.434 1.00 90.62 100 GLU A CA 1
ATO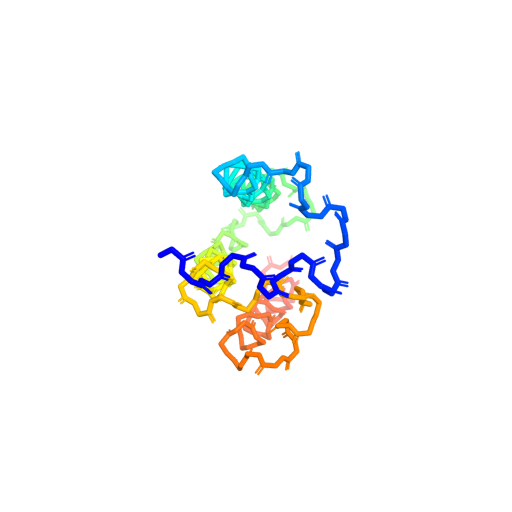M 786 C C . GLU A 1 100 ? -6.028 -3.544 13.131 1.00 90.62 100 GLU A C 1
ATOM 788 O O . GLU A 1 100 ? -6.728 -3.099 14.036 1.00 90.62 100 GLU A O 1
ATOM 793 N N . VAL A 1 101 ? -6.503 -3.733 11.895 1.00 90.75 101 VAL A N 1
ATOM 794 C CA . VAL A 1 101 ? -7.881 -3.406 11.499 1.00 90.75 101 VAL A CA 1
ATOM 795 C C . VAL A 1 101 ? -8.895 -4.163 12.354 1.00 90.75 101 VAL A C 1
ATOM 797 O O . VAL A 1 101 ? -9.827 -3.553 12.875 1.00 90.75 101 VAL A O 1
ATOM 800 N N . VAL A 1 102 ? -8.713 -5.474 12.541 1.00 92.12 102 VAL A N 1
ATOM 801 C CA . VAL A 1 102 ? -9.621 -6.290 13.363 1.00 92.12 102 VAL A CA 1
ATOM 802 C C . VAL A 1 102 ? -9.592 -5.843 14.823 1.00 92.12 102 VAL A C 1
ATOM 804 O O . VAL A 1 102 ? -10.651 -5.679 15.424 1.00 92.12 102 VAL A O 1
ATOM 807 N N . LEU A 1 103 ? -8.409 -5.602 15.393 1.00 90.00 103 LEU A N 1
ATOM 808 C CA . LEU A 1 103 ? -8.275 -5.137 16.773 1.00 90.00 103 LEU A CA 1
ATOM 809 C C . LEU A 1 103 ? -8.934 -3.768 16.963 1.00 90.00 103 LEU A C 1
ATOM 811 O O . LEU A 1 103 ? -9.700 -3.580 17.904 1.00 90.00 103 LEU A O 1
ATOM 815 N N . ILE A 1 104 ? -8.693 -2.822 16.057 1.00 88.44 104 ILE A N 1
ATOM 816 C CA . ILE A 1 104 ? -9.270 -1.480 16.146 1.00 88.44 104 ILE A CA 1
ATOM 817 C C . ILE A 1 104 ? -10.797 -1.546 16.017 1.00 88.44 104 ILE A C 1
ATOM 819 O O . ILE A 1 104 ? -11.495 -0.928 16.813 1.00 88.44 104 ILE A O 1
ATOM 823 N N . LEU A 1 105 ? -11.341 -2.331 15.085 1.00 86.50 105 LEU A N 1
ATOM 824 C CA . LEU A 1 105 ? -12.795 -2.452 14.923 1.00 86.50 105 LEU A CA 1
ATOM 825 C C . LEU A 1 105 ? -13.489 -3.197 16.070 1.00 86.50 105 LEU A C 1
ATOM 827 O O . LEU A 1 105 ? -14.665 -2.955 16.299 1.00 86.50 105 LEU A O 1
ATOM 831 N N . GLN A 1 106 ? -12.811 -4.105 16.773 1.00 86.19 106 GLN A N 1
ATOM 832 C CA . GLN A 1 106 ? -13.410 -4.846 17.892 1.00 86.19 106 GLN A CA 1
ATOM 833 C C . GLN A 1 106 ? -13.269 -4.118 19.234 1.00 86.19 106 GLN A C 1
ATOM 835 O O . GLN A 1 106 ? -14.160 -4.212 20.070 1.00 86.19 106 GLN A O 1
ATOM 840 N N . PHE A 1 107 ? -12.149 -3.422 19.459 1.00 80.56 107 PHE A N 1
ATOM 841 C CA . PHE A 1 107 ? -11.833 -2.803 20.752 1.00 80.56 107 PHE A CA 1
ATOM 842 C C . PHE A 1 107 ? -12.038 -1.284 20.791 1.00 80.56 107 PHE A C 1
ATOM 844 O O . PHE A 1 107 ? -12.080 -0.720 21.883 1.00 80.56 107 PHE A O 1
ATOM 851 N N . ALA A 1 108 ? -12.127 -0.611 19.640 1.00 69.56 108 ALA A N 1
ATOM 852 C CA . ALA A 1 108 ? -12.349 0.834 19.568 1.00 69.56 108 ALA A CA 1
ATOM 853 C C . ALA A 1 108 ? -13.705 1.237 18.956 1.00 69.56 108 ALA A C 1
ATOM 855 O O . ALA A 1 108 ? -13.992 2.435 18.918 1.00 69.56 108 ALA A O 1
ATOM 856 N N . ALA A 1 109 ? -14.517 0.280 18.489 1.00 58.28 109 ALA A N 1
ATOM 857 C CA . ALA A 1 109 ? -15.927 0.506 18.145 1.00 58.28 109 ALA A CA 1
ATOM 858 C C . ALA A 1 109 ? -16.802 0.534 19.406 1.00 58.28 109 ALA A C 1
ATOM 860 O O . ALA A 1 109 ? -17.741 1.361 19.432 1.00 58.28 109 ALA A O 1
#

Sequence (109 aa):
MHALDDAGAHRPVLRDYAPEFLEAMTAVTTTSALMAYALYTFSAENLPRNHAMMLTIPVVLYGLLRYVYLVHVRRRGEAPERLLYQDPGVLASVVVWAIEVVLILQFAA